Protein AF-A0A1V4XGY5-F1 (afdb_monomer_lite)

Structure (mmCIF, N/CA/C/O backbone):
data_AF-A0A1V4XGY5-F1
#
_entry.id   AF-A0A1V4XGY5-F1
#
loop_
_atom_site.group_PDB
_atom_site.id
_atom_site.type_symbol
_atom_site.label_atom_id
_atom_site.label_alt_id
_atom_site.label_comp_id
_atom_site.label_asym_id
_atom_site.label_entity_id
_atom_site.label_seq_id
_atom_site.pdbx_PDB_ins_code
_atom_site.Cartn_x
_atom_site.Cartn_y
_atom_site.Cartn_z
_atom_site.occupancy
_atom_site.B_iso_or_equiv
_atom_site.auth_seq_id
_atom_site.auth_comp_id
_atom_site.auth_asym_id
_atom_site.auth_atom_id
_atom_site.pdbx_PDB_model_num
ATOM 1 N N . MET A 1 1 ? 1.115 3.951 12.402 1.00 77.88 1 MET A N 1
ATOM 2 C CA . MET A 1 1 ? 0.364 2.744 11.988 1.00 77.88 1 MET A CA 1
ATOM 3 C C . MET A 1 1 ? 0.975 2.189 10.711 1.00 77.88 1 MET A C 1
ATOM 5 O O . MET A 1 1 ? 1.330 2.990 9.854 1.00 77.88 1 MET A O 1
ATOM 9 N N . LYS A 1 2 ? 1.135 0.865 10.596 1.00 86.25 2 LYS A N 1
ATOM 10 C CA . LYS A 1 2 ? 1.760 0.230 9.428 1.00 86.25 2 LYS A CA 1
ATOM 11 C C . LYS A 1 2 ? 0.761 -0.618 8.649 1.00 86.25 2 LYS A C 1
ATOM 13 O O . LYS A 1 2 ? -0.132 -1.211 9.249 1.00 86.25 2 LYS A O 1
ATOM 18 N N . PHE A 1 3 ? 0.953 -0.701 7.340 1.00 89.75 3 PHE A N 1
ATOM 19 C CA . PHE A 1 3 ? 0.213 -1.589 6.454 1.00 89.75 3 PHE A CA 1
ATOM 20 C C . PHE A 1 3 ? 1.176 -2.404 5.587 1.00 89.75 3 PHE A C 1
ATOM 22 O O . PHE A 1 3 ? 2.357 -2.079 5.446 1.00 89.75 3 PHE A O 1
ATOM 29 N N . ARG A 1 4 ? 0.654 -3.487 5.018 1.00 91.75 4 ARG A N 1
ATOM 30 C CA . ARG A 1 4 ? 1.316 -4.278 3.983 1.00 91.75 4 ARG A CA 1
ATOM 31 C C . ARG A 1 4 ? 0.503 -4.132 2.710 1.00 91.75 4 ARG A C 1
ATOM 33 O O . ARG A 1 4 ? -0.719 -4.268 2.755 1.00 91.75 4 ARG A O 1
ATOM 40 N N . PHE A 1 5 ? 1.182 -3.853 1.608 1.00 90.75 5 PHE A N 1
ATOM 41 C CA . PHE A 1 5 ? 0.545 -3.812 0.305 1.00 90.75 5 PHE A CA 1
ATOM 42 C C . PHE A 1 5 ? 0.233 -5.238 -0.159 1.00 90.75 5 PHE A C 1
ATOM 44 O O . PHE A 1 5 ? 1.058 -6.141 -0.018 1.00 90.75 5 PHE A O 1
ATOM 51 N N . VAL A 1 6 ? -0.976 -5.442 -0.673 1.00 91.19 6 VAL A N 1
ATOM 52 C CA . VAL A 1 6 ? -1.413 -6.708 -1.263 1.00 91.19 6 VAL A CA 1
ATOM 53 C C . VAL A 1 6 ? -1.925 -6.365 -2.655 1.00 91.19 6 VAL A C 1
ATOM 55 O O . VAL A 1 6 ? -2.955 -5.700 -2.741 1.00 91.19 6 VAL A O 1
ATOM 58 N N . PRO A 1 7 ? -1.205 -6.735 -3.723 1.00 90.44 7 PRO A N 1
ATOM 59 C CA . PRO A 1 7 ? -1.640 -6.421 -5.069 1.00 90.44 7 PRO A CA 1
ATOM 60 C C . PRO A 1 7 ? -2.782 -7.347 -5.491 1.00 90.44 7 PRO A C 1
ATOM 62 O O . PRO A 1 7 ? -2.777 -8.536 -5.172 1.00 90.44 7 PRO A O 1
ATOM 65 N N . ASP A 1 8 ? -3.714 -6.816 -6.275 1.00 88.12 8 ASP A N 1
ATOM 66 C CA . ASP A 1 8 ? -4.773 -7.609 -6.912 1.00 88.12 8 ASP A CA 1
ATOM 67 C C . ASP A 1 8 ? -4.277 -8.346 -8.174 1.00 88.12 8 ASP A C 1
ATOM 69 O O . ASP A 1 8 ? -4.992 -9.163 -8.750 1.00 88.12 8 ASP A O 1
ATOM 73 N N . GLY A 1 9 ? -3.039 -8.077 -8.608 1.00 86.62 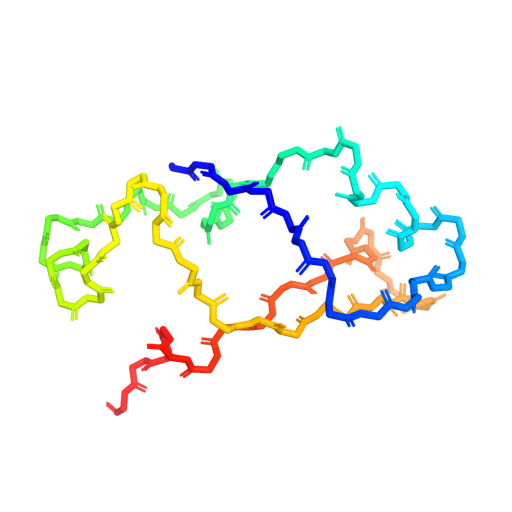9 GLY A N 1
ATOM 74 C CA . GLY A 1 9 ? -2.424 -8.665 -9.797 1.00 86.62 9 GLY A CA 1
ATOM 75 C C . GLY A 1 9 ? -0.895 -8.661 -9.757 1.00 86.62 9 GLY A C 1
ATOM 76 O O . GLY A 1 9 ? -0.270 -8.427 -8.723 1.00 86.62 9 GLY A O 1
ATOM 77 N N . THR A 1 10 ? -0.269 -8.939 -10.899 1.00 85.94 10 THR A N 1
ATOM 78 C CA . THR A 1 10 ? 1.195 -8.982 -11.007 1.00 85.94 10 THR A CA 1
ATOM 79 C C . THR A 1 10 ? 1.799 -7.586 -10.867 1.00 85.94 10 THR A C 1
ATOM 81 O O . THR A 1 10 ? 1.408 -6.661 -11.572 1.00 85.94 10 THR A O 1
ATOM 84 N N . VAL A 1 11 ? 2.797 -7.448 -9.990 1.00 84.56 11 VAL A N 1
ATOM 85 C CA . VAL A 1 11 ? 3.586 -6.217 -9.844 1.00 84.56 11 VAL A CA 1
ATOM 86 C C . VAL A 1 11 ? 4.878 -6.330 -10.647 1.00 84.56 11 VAL A C 1
ATOM 88 O O . VAL A 1 11 ? 5.659 -7.273 -10.480 1.00 84.56 11 VAL A O 1
ATOM 91 N N . GLU A 1 12 ? 5.121 -5.345 -11.505 1.00 82.88 12 GLU A N 1
ATOM 92 C CA . GLU A 1 12 ? 6.295 -5.296 -12.372 1.00 82.88 12 GLU A CA 1
ATOM 93 C C . GLU A 1 12 ? 7.438 -4.455 -11.785 1.00 82.88 12 GLU A C 1
ATOM 95 O O . GLU A 1 12 ? 7.256 -3.605 -10.910 1.00 82.88 12 GLU A O 1
ATOM 100 N N . GLY A 1 13 ? 8.649 -4.701 -12.292 1.00 81.94 13 GLY A N 1
ATOM 101 C CA . GLY A 1 13 ? 9.856 -3.968 -11.915 1.00 81.94 13 GLY A CA 1
ATOM 102 C C . GLY A 1 13 ? 10.430 -4.333 -10.532 1.00 81.94 13 GLY A C 1
ATOM 103 O O . GLY A 1 13 ? 9.723 -4.814 -9.645 1.00 81.94 13 GLY A O 1
ATOM 104 N N . PRO A 1 14 ? 11.740 -4.117 -10.316 1.00 82.69 14 PRO A N 1
ATOM 105 C CA . PRO A 1 14 ? 12.408 -4.488 -9.066 1.00 82.69 14 PRO A CA 1
ATOM 106 C C . PRO A 1 14 ? 11.880 -3.697 -7.860 1.00 82.69 14 PRO A C 1
ATOM 108 O O . PRO A 1 14 ? 11.665 -4.262 -6.789 1.00 82.69 14 PRO A O 1
ATOM 111 N N . LEU A 1 15 ? 11.606 -2.402 -8.044 1.00 81.06 15 LEU A N 1
ATOM 112 C CA . LEU A 1 15 ? 11.087 -1.536 -6.984 1.00 81.06 15 LEU A CA 1
ATOM 113 C C . LEU A 1 15 ? 9.669 -1.936 -6.566 1.00 81.06 15 LEU A C 1
ATOM 115 O O . LEU A 1 15 ? 9.415 -2.069 -5.372 1.00 81.06 15 LEU A O 1
ATOM 119 N N . GLY A 1 16 ? 8.781 -2.206 -7.528 1.00 83.12 16 GLY A N 1
ATOM 120 C CA . GLY A 1 16 ? 7.428 -2.686 -7.254 1.00 83.12 16 GLY A CA 1
ATOM 121 C C . GLY A 1 16 ? 7.438 -4.020 -6.509 1.00 83.12 16 GLY A C 1
ATOM 122 O O . GLY A 1 16 ? 6.806 -4.141 -5.462 1.00 83.12 16 GLY A O 1
ATOM 123 N N . LYS A 1 17 ? 8.231 -4.996 -6.967 1.00 85.75 17 LYS A N 1
ATOM 124 C CA . LYS A 1 17 ? 8.361 -6.302 -6.296 1.00 85.75 17 LYS A CA 1
ATOM 125 C C . LYS A 1 17 ? 8.859 -6.179 -4.856 1.00 85.75 17 LYS A C 1
ATOM 127 O O . LYS A 1 17 ? 8.314 -6.836 -3.975 1.00 85.75 17 LYS A O 1
ATOM 132 N N . SER A 1 18 ? 9.805 -5.274 -4.592 1.00 85.12 18 SER A N 1
ATOM 133 C CA . SER A 1 18 ? 10.307 -5.031 -3.230 1.00 85.12 18 SER A CA 1
ATOM 134 C C . SER A 1 18 ? 9.229 -4.541 -2.252 1.00 85.12 18 SER A C 1
ATOM 136 O O . SER A 1 18 ? 9.404 -4.649 -1.039 1.00 85.12 18 SER A O 1
ATOM 138 N N . THR A 1 19 ? 8.103 -4.007 -2.744 1.00 86.12 19 THR A N 1
ATOM 139 C CA . THR A 1 19 ? 6.998 -3.567 -1.878 1.00 86.12 19 THR A CA 1
ATOM 140 C C . THR A 1 19 ? 6.231 -4.728 -1.249 1.00 86.12 19 THR A C 1
ATOM 142 O O . THR A 1 19 ? 5.629 -4.549 -0.194 1.00 86.12 19 THR A O 1
ATOM 145 N N . LEU A 1 20 ? 6.289 -5.925 -1.840 1.00 86.75 20 LEU A N 1
ATOM 146 C CA . LEU A 1 20 ? 5.549 -7.101 -1.369 1.00 86.75 20 LEU A CA 1
ATOM 147 C C . LEU A 1 20 ? 6.119 -7.676 -0.066 1.00 86.75 20 LEU A C 1
ATOM 149 O O . LEU A 1 20 ? 5.396 -8.292 0.715 1.00 86.75 20 LEU A O 1
ATOM 153 N N . GLU A 1 21 ? 7.405 -7.440 0.184 1.00 87.56 21 GLU A N 1
ATOM 154 C CA . GLU A 1 21 ? 8.136 -7.958 1.345 1.00 87.56 21 GLU A CA 1
ATOM 155 C C . GLU A 1 21 ? 8.245 -6.928 2.480 1.00 87.56 21 GLU A C 1
ATOM 157 O O . GLU A 1 21 ? 8.809 -7.207 3.538 1.00 87.56 21 GLU A O 1
ATOM 162 N N . ARG A 1 22 ? 7.718 -5.713 2.277 1.00 87.69 22 ARG A N 1
ATOM 163 C CA . ARG A 1 22 ? 7.905 -4.578 3.187 1.00 87.69 22 ARG A CA 1
ATOM 164 C C . ARG A 1 22 ? 6.589 -4.121 3.798 1.00 87.69 22 ARG A C 1
ATOM 166 O O . ARG A 1 22 ? 5.512 -4.225 3.218 1.00 87.69 22 ARG A O 1
ATOM 173 N N . THR A 1 23 ? 6.698 -3.566 4.998 1.00 88.12 23 THR A N 1
ATOM 174 C CA . THR A 1 23 ? 5.613 -2.817 5.635 1.00 88.12 23 THR A CA 1
ATOM 175 C C . THR A 1 23 ? 5.871 -1.328 5.504 1.0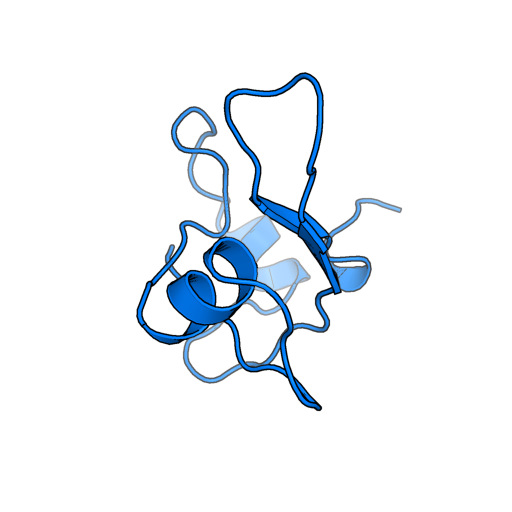0 88.12 23 THR A C 1
ATOM 177 O O . THR A 1 23 ? 7.003 -0.887 5.711 1.00 88.12 23 THR A O 1
ATOM 180 N N . PHE A 1 24 ? 4.816 -0.565 5.260 1.00 86.69 24 PHE A N 1
ATOM 181 C CA . PHE A 1 24 ? 4.874 0.878 5.070 1.00 86.69 24 PHE A CA 1
ATOM 182 C C . PHE A 1 24 ? 4.083 1.586 6.159 1.00 86.69 24 PHE A C 1
ATOM 184 O O . PHE A 1 24 ? 3.097 1.052 6.672 1.00 86.69 24 PHE A O 1
ATOM 191 N N . SER A 1 25 ? 4.521 2.784 6.527 1.00 83.69 25 SER A N 1
ATOM 192 C CA . SER A 1 25 ? 3.723 3.672 7.365 1.00 83.69 25 SER A CA 1
ATOM 193 C C . SER A 1 25 ? 2.547 4.194 6.539 1.00 83.69 25 SER A C 1
ATOM 195 O O . SER A 1 25 ? 2.734 4.613 5.402 1.00 83.69 25 SER A O 1
ATOM 197 N N . LEU A 1 26 ? 1.330 4.137 7.093 1.00 77.94 26 LEU A N 1
ATOM 198 C CA . LEU A 1 26 ? 0.138 4.691 6.428 1.00 77.94 26 LEU A CA 1
ATOM 199 C C . LEU A 1 26 ? 0.234 6.215 6.270 1.00 77.94 26 LEU A C 1
ATOM 201 O O . LEU A 1 26 ? -0.365 6.777 5.363 1.00 77.94 26 LEU A O 1
ATOM 205 N N . LEU A 1 27 ? 0.998 6.857 7.153 1.00 70.81 27 LEU A N 1
ATOM 206 C CA . LEU A 1 27 ? 1.322 8.273 7.086 1.00 70.81 27 LEU A CA 1
ATOM 207 C C . LEU A 1 27 ? 2.806 8.461 6.756 1.00 70.81 27 LEU A C 1
ATOM 209 O O . LEU A 1 27 ? 3.616 7.607 7.140 1.00 70.81 27 LEU A O 1
ATOM 213 N N . PRO A 1 28 ? 3.181 9.574 6.108 1.00 65.88 28 PRO A N 1
ATOM 214 C CA . PRO A 1 28 ? 4.573 9.983 5.974 1.00 65.88 28 PRO A CA 1
ATOM 215 C C . PRO A 1 28 ? 5.269 10.063 7.341 1.00 65.88 28 PRO A C 1
ATOM 217 O O . PRO A 1 28 ? 4.671 10.498 8.322 1.00 65.88 28 PRO A O 1
ATOM 220 N N . ASP A 1 29 ? 6.558 9.711 7.410 1.00 58.44 29 ASP A N 1
ATOM 221 C CA . ASP A 1 29 ? 7.347 9.666 8.661 1.00 58.44 29 ASP A CA 1
ATOM 222 C C . ASP A 1 29 ? 7.430 11.005 9.431 1.00 58.44 29 ASP A C 1
ATOM 224 O O . ASP A 1 29 ? 7.907 11.035 10.564 1.00 58.44 29 ASP A O 1
ATOM 228 N N . ARG A 1 30 ? 6.985 12.120 8.835 1.00 55.78 30 ARG A N 1
ATOM 229 C CA . ARG A 1 30 ? 6.978 13.460 9.450 1.00 55.78 30 ARG A CA 1
ATOM 230 C C . ARG A 1 30 ? 5.590 13.978 9.819 1.00 55.78 30 ARG A C 1
ATOM 232 O O . ARG A 1 30 ? 5.489 15.094 10.323 1.00 55.78 30 ARG A O 1
ATOM 239 N N . GLU A 1 31 ? 4.539 13.206 9.573 1.00 65.88 31 GLU A N 1
ATOM 240 C CA . GLU A 1 31 ? 3.185 13.597 9.949 1.00 65.88 31 GLU A CA 1
ATOM 241 C C . GLU A 1 31 ? 2.833 13.094 11.346 1.00 65.88 31 GLU A C 1
ATOM 243 O O . GLU A 1 31 ? 3.253 12.020 11.788 1.00 65.88 31 GLU A O 1
ATOM 248 N N . THR A 1 32 ? 2.048 13.899 12.061 1.00 69.19 32 THR A N 1
ATOM 249 C CA . THR A 1 32 ? 1.449 13.487 13.326 1.00 69.19 32 THR A CA 1
ATOM 250 C C . THR A 1 32 ? 0.651 12.201 13.092 1.00 69.19 32 THR A C 1
ATOM 252 O O . THR A 1 32 ? -0.082 12.127 12.104 1.00 69.19 32 THR A O 1
ATOM 255 N N . PRO A 1 33 ? 0.771 11.180 13.964 1.00 70.00 33 PRO A N 1
ATOM 256 C CA . PRO A 1 33 ? -0.067 9.989 13.891 1.00 70.00 33 PRO A CA 1
ATOM 257 C C . PRO A 1 33 ? -1.542 10.372 13.731 1.00 70.00 33 PRO A C 1
ATOM 259 O O . PRO A 1 33 ? -1.955 11.384 14.306 1.00 70.00 33 PRO A O 1
ATOM 262 N N . PRO A 1 34 ? -2.342 9.582 12.992 1.00 74.31 34 PRO A N 1
ATOM 263 C CA . PRO A 1 34 ? -3.720 9.956 12.757 1.00 74.31 34 PRO A CA 1
ATOM 264 C C . PRO A 1 34 ? -4.429 9.980 14.104 1.00 74.31 34 PRO A C 1
ATOM 266 O O . PRO A 1 34 ? -4.251 9.071 14.925 1.00 74.31 34 PRO A O 1
ATOM 269 N N . ASP A 1 35 ? -5.197 11.036 14.341 1.00 81.19 35 ASP A N 1
ATOM 270 C CA . ASP A 1 35 ? -5.972 11.136 15.560 1.00 81.19 35 ASP A CA 1
ATOM 271 C C . ASP A 1 35 ? -7.065 10.059 15.590 1.00 81.19 35 ASP A C 1
ATOM 273 O O . ASP A 1 35 ? -7.362 9.357 14.613 1.00 81.19 35 ASP A O 1
ATOM 277 N N . ARG A 1 36 ? -7.670 9.896 16.764 1.00 82.88 36 ARG A N 1
ATOM 278 C CA . ARG A 1 36 ? -8.730 8.909 16.955 1.00 82.88 36 ARG A CA 1
ATOM 279 C C . ARG A 1 36 ? -9.905 9.145 15.999 1.00 82.88 36 ARG A C 1
ATOM 281 O O . ARG A 1 36 ? -10.469 8.175 15.502 1.00 82.88 36 ARG A O 1
ATOM 288 N N . ALA A 1 37 ? -10.224 10.405 15.701 1.00 83.75 37 ALA A N 1
ATOM 289 C CA . ALA A 1 37 ? -11.305 10.769 14.794 1.00 83.75 37 ALA A CA 1
ATOM 290 C C . ALA A 1 37 ? -11.036 10.295 13.356 1.00 83.75 37 ALA A C 1
ATOM 292 O O . ALA A 1 37 ? -11.939 9.764 12.715 1.00 83.75 37 ALA A O 1
ATOM 293 N N . PHE A 1 38 ? -9.804 10.413 12.855 1.00 82.88 38 PHE A N 1
ATOM 294 C CA . PHE A 1 38 ? -9.404 9.889 11.549 1.00 82.88 38 PHE A CA 1
ATOM 295 C C . PHE A 1 38 ? -9.490 8.361 11.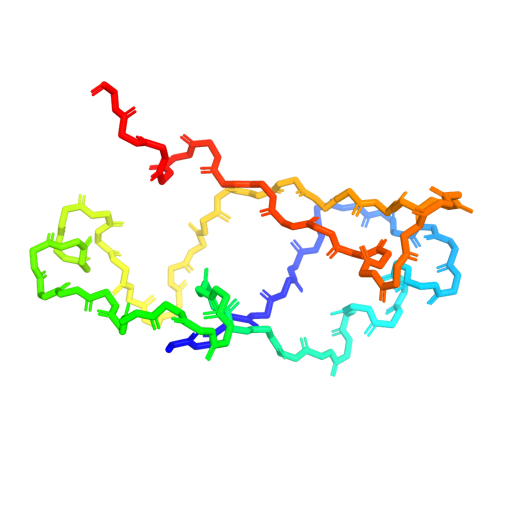505 1.00 82.88 38 PHE A C 1
ATOM 297 O O . PHE A 1 38 ? -10.049 7.792 10.564 1.00 82.88 38 PHE A O 1
ATOM 304 N N . ILE A 1 39 ? -8.980 7.692 12.545 1.00 85.50 39 ILE A N 1
ATOM 305 C CA . ILE A 1 39 ? -9.037 6.229 12.661 1.00 85.50 39 ILE A CA 1
ATOM 306 C C . ILE A 1 39 ? -10.490 5.744 12.649 1.00 85.50 39 ILE A C 1
ATOM 308 O O . ILE A 1 39 ? -10.805 4.802 11.928 1.00 85.50 39 ILE A O 1
ATOM 312 N N . GLU A 1 40 ? -11.380 6.388 13.403 1.00 87.12 40 GLU A N 1
ATOM 313 C CA . GLU A 1 40 ? -12.799 6.025 13.470 1.00 87.12 40 GLU A CA 1
ATOM 314 C C . GLU A 1 40 ? -13.539 6.361 12.168 1.00 87.12 40 GLU A C 1
ATOM 316 O O . GLU A 1 40 ? -14.255 5.511 11.639 1.00 87.12 40 GLU A O 1
ATOM 321 N N . ARG A 1 41 ? -13.314 7.550 11.590 1.00 84.25 41 ARG A N 1
ATOM 322 C CA . ARG A 1 41 ? -13.959 8.009 10.345 1.00 84.25 41 ARG A CA 1
ATOM 323 C C . ARG A 1 41 ? -13.710 7.065 9.175 1.00 84.25 41 ARG A C 1
ATOM 325 O O . ARG A 1 41 ? -14.630 6.768 8.417 1.00 84.25 41 ARG A O 1
ATOM 332 N N . PHE A 1 42 ? -12.467 6.621 9.011 1.00 83.31 42 PHE A N 1
ATOM 333 C CA . PHE A 1 42 ? -12.079 5.702 7.939 1.00 83.31 42 PHE A CA 1
ATOM 334 C C . PHE A 1 42 ? -12.083 4.238 8.393 1.00 83.31 42 PHE A C 1
ATOM 336 O O . PHE A 1 42 ? -11.761 3.328 7.619 1.00 83.31 42 PHE A O 1
ATOM 343 N N . ASP A 1 43 ? -12.501 4.003 9.638 1.00 86.62 43 ASP A N 1
ATOM 344 C CA . ASP A 1 43 ? -12.642 2.698 10.260 1.00 86.62 43 ASP A CA 1
ATOM 345 C C . ASP A 1 43 ? -11.355 1.858 10.110 1.00 86.62 43 ASP A C 1
ATOM 347 O O . ASP A 1 43 ? -11.339 0.721 9.649 1.00 86.62 43 ASP A O 1
ATOM 351 N N . ILE A 1 44 ? -10.221 2.476 10.418 1.00 86.56 44 ILE A N 1
ATOM 352 C CA . ILE A 1 44 ? -8.891 1.921 10.208 1.00 86.56 44 ILE A CA 1
ATOM 353 C C . ILE A 1 44 ? -8.580 0.927 11.335 1.00 86.56 44 ILE A C 1
ATOM 355 O O . ILE A 1 44 ? -8.350 1.308 12.481 1.00 86.56 44 ILE A O 1
ATOM 359 N N . ARG A 1 45 ? -8.560 -0.372 11.017 1.00 87.44 45 ARG A N 1
ATOM 360 C CA . ARG A 1 45 ? -8.345 -1.458 11.991 1.00 87.44 45 ARG A CA 1
ATOM 361 C C . ARG A 1 45 ? -7.481 -2.583 11.407 1.00 87.44 45 ARG A C 1
ATOM 363 O O . ARG A 1 45 ? -7.488 -2.777 10.188 1.00 87.44 45 ARG A O 1
ATOM 370 N N . PRO A 1 46 ? -6.744 -3.350 12.237 1.00 87.75 46 PRO A N 1
ATOM 371 C CA . PRO A 1 46 ? -6.017 -4.528 11.770 1.00 87.75 46 PRO A CA 1
ATOM 372 C C . PRO A 1 46 ? -6.930 -5.490 11.001 1.00 87.75 46 PRO A C 1
ATOM 374 O O . PRO A 1 46 ? -8.045 -5.772 11.429 1.00 87.75 46 PRO A O 1
ATOM 377 N N . GLY A 1 47 ? -6.458 -5.982 9.855 1.00 88.75 47 GLY A N 1
ATOM 378 C CA . GLY A 1 47 ? -7.216 -6.892 8.989 1.00 88.75 47 GLY A CA 1
ATOM 379 C C . GLY A 1 47 ? -8.144 -6.208 7.981 1.00 88.75 47 GLY A C 1
ATOM 380 O O . GLY A 1 47 ? -8.523 -6.844 6.998 1.00 88.75 47 GLY A O 1
ATOM 381 N N . LYS A 1 48 ? -8.457 -4.915 8.143 1.00 88.75 48 LYS A N 1
ATOM 382 C CA . LYS A 1 48 ? -9.206 -4.174 7.125 1.00 88.75 48 LYS A CA 1
ATOM 383 C C . LYS A 1 48 ? -8.354 -3.958 5.875 1.00 88.75 48 LYS A C 1
ATOM 385 O O . LYS A 1 48 ? -7.192 -3.562 5.966 1.00 88.75 48 LYS A O 1
ATOM 390 N N . ARG A 1 49 ? -8.954 -4.174 4.703 1.00 88.94 49 ARG A N 1
ATOM 391 C CA . ARG A 1 49 ? -8.368 -3.807 3.409 1.00 88.94 49 ARG A CA 1
ATOM 392 C C . ARG A 1 49 ? -8.858 -2.425 2.998 1.00 88.94 49 ARG A C 1
ATOM 394 O O . ARG A 1 49 ? -10.057 -2.162 3.026 1.00 88.94 49 ARG A O 1
ATOM 401 N N . LEU A 1 50 ? -7.920 -1.563 2.627 1.00 87.94 50 LEU A N 1
ATOM 402 C CA . LEU A 1 50 ? -8.195 -0.250 2.057 1.00 87.94 50 LEU A CA 1
ATOM 403 C C . LEU A 1 50 ? -7.790 -0.289 0.580 1.00 87.94 50 LEU A C 1
ATOM 405 O O . LEU A 1 50 ? -6.657 -0.693 0.304 1.00 87.94 50 LEU A O 1
ATOM 409 N N . PRO A 1 51 ? -8.677 0.095 -0.356 1.00 89.38 51 PRO A N 1
ATOM 410 C CA . PRO A 1 51 ? -8.314 0.229 -1.760 1.00 89.38 51 PRO A CA 1
ATOM 411 C C . PRO A 1 51 ? -7.155 1.211 -1.915 1.00 89.38 51 PRO A C 1
ATOM 413 O O . PRO A 1 51 ? -7.179 2.302 -1.339 1.00 89.38 51 PRO A O 1
ATOM 416 N N . CYS A 1 52 ? -6.142 0.813 -2.675 1.00 89.06 52 CYS 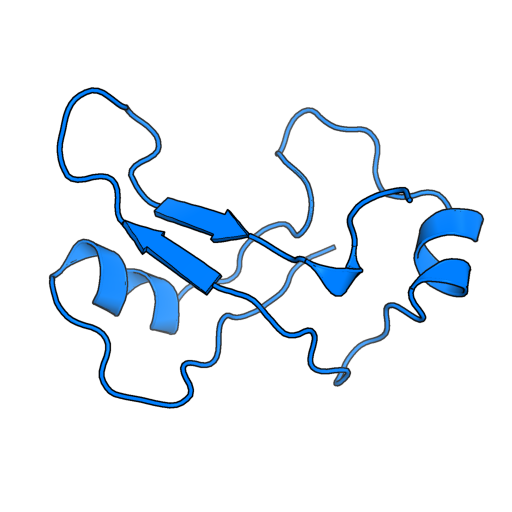A N 1
ATOM 417 C CA . CYS A 1 52 ? -4.940 1.605 -2.866 1.00 89.06 52 CYS A CA 1
ATOM 418 C C . CYS A 1 52 ? -4.359 1.387 -4.258 1.00 89.06 52 CYS A C 1
ATOM 420 O O . CYS A 1 52 ? -4.353 0.262 -4.755 1.00 89.06 52 CYS A O 1
ATOM 422 N N . THR A 1 53 ? -3.811 2.449 -4.842 1.00 89.69 53 THR A N 1
ATOM 423 C CA . THR A 1 53 ? -3.019 2.372 -6.069 1.00 89.69 53 THR A CA 1
ATOM 424 C C . THR A 1 53 ? -1.538 2.535 -5.741 1.00 89.69 53 THR A C 1
ATOM 426 O O . THR A 1 53 ? -1.128 3.541 -5.158 1.00 89.69 53 THR A O 1
ATOM 429 N N . LEU A 1 54 ? -0.727 1.548 -6.131 1.00 88.69 54 LEU A N 1
ATOM 430 C CA . LEU A 1 54 ? 0.731 1.622 -6.067 1.00 88.69 54 LEU A CA 1
ATOM 431 C C . LEU A 1 54 ? 1.262 2.334 -7.315 1.00 88.69 54 LEU A C 1
ATOM 433 O O . LEU A 1 54 ? 1.157 1.813 -8.423 1.00 88.69 54 LEU A O 1
ATOM 437 N N . ASN A 1 55 ? 1.893 3.489 -7.123 1.00 87.12 55 ASN A N 1
ATOM 438 C CA . ASN A 1 55 ? 2.573 4.232 -8.175 1.00 87.12 55 ASN A CA 1
ATOM 439 C C . ASN A 1 55 ? 4.089 4.108 -8.001 1.00 87.12 55 ASN A C 1
ATOM 441 O O . ASN A 1 55 ? 4.633 4.451 -6.949 1.00 87.12 55 ASN A O 1
ATOM 445 N N . VAL A 1 56 ? 4.777 3.638 -9.044 1.00 85.19 56 VAL A N 1
ATOM 446 C CA . VAL A 1 56 ? 6.243 3.554 -9.070 1.00 85.19 56 VAL A CA 1
ATOM 447 C C . VAL A 1 56 ? 6.785 4.684 -9.933 1.00 85.19 56 VAL A C 1
ATOM 449 O O . VAL A 1 56 ? 6.639 4.675 -11.154 1.00 85.19 56 VAL A O 1
ATOM 452 N N . ILE A 1 57 ? 7.421 5.667 -9.302 1.00 81.44 57 ILE A N 1
ATOM 453 C CA . ILE A 1 57 ? 8.032 6.786 -10.010 1.00 81.44 57 ILE A CA 1
ATOM 454 C C . ILE A 1 57 ? 9.432 6.380 -10.459 1.00 81.44 57 ILE A C 1
ATOM 456 O O . ILE A 1 57 ? 10.322 6.118 -9.653 1.00 81.44 57 ILE A O 1
ATOM 460 N N . THR A 1 58 ? 9.628 6.343 -11.774 1.00 74.00 58 THR A N 1
ATOM 461 C CA . THR A 1 58 ? 10.863 5.862 -12.409 1.00 74.00 58 THR A CA 1
ATOM 462 C C . THR A 1 58 ? 11.860 6.972 -12.747 1.00 74.00 58 THR A C 1
ATOM 464 O O . THR A 1 58 ? 12.987 6.675 -13.142 1.00 74.00 58 THR A O 1
ATOM 467 N N . ARG A 1 59 ? 11.488 8.253 -12.594 1.00 74.31 59 ARG A N 1
ATOM 468 C CA . ARG A 1 59 ? 12.356 9.411 -12.869 1.00 74.31 59 ARG A CA 1
ATOM 469 C C . ARG A 1 59 ? 12.122 10.552 -11.877 1.00 74.31 59 ARG A C 1
ATOM 471 O O . ARG A 1 59 ? 10.983 10.888 -11.582 1.00 74.31 59 ARG A O 1
ATOM 478 N N . GLY A 1 60 ? 13.208 11.190 -11.433 1.00 67.19 60 GLY A N 1
ATOM 479 C CA . GLY A 1 60 ? 13.169 12.517 -10.803 1.00 67.19 60 GLY A CA 1
ATOM 480 C C . GLY A 1 60 ? 12.852 12.587 -9.305 1.00 67.19 60 GLY A C 1
ATOM 481 O O . GLY A 1 60 ? 12.651 13.689 -8.808 1.00 67.19 60 GLY A O 1
ATOM 482 N N . THR A 1 61 ? 12.809 11.474 -8.562 1.00 67.94 61 THR A N 1
ATOM 483 C CA . THR A 1 61 ? 12.538 11.522 -7.110 1.00 67.94 61 THR A CA 1
ATOM 484 C C . THR A 1 61 ? 13.345 10.483 -6.330 1.00 67.94 61 THR A C 1
ATOM 486 O O . THR A 1 61 ? 13.663 9.407 -6.835 1.00 67.94 61 THR A O 1
ATOM 489 N N . CYS A 1 62 ? 13.668 10.817 -5.077 1.00 69.56 62 CYS A N 1
ATOM 490 C CA . CYS A 1 62 ? 14.283 9.914 -4.103 1.00 69.56 62 CYS A CA 1
ATOM 491 C C . CYS A 1 62 ? 13.265 9.001 -3.391 1.00 69.56 62 CYS A C 1
ATOM 493 O O . CYS A 1 62 ? 13.659 8.123 -2.626 1.00 69.56 62 CYS A O 1
ATOM 495 N N . THR A 1 63 ? 11.964 9.183 -3.645 1.00 66.19 63 THR A N 1
ATOM 496 C CA . THR A 1 63 ? 10.865 8.367 -3.110 1.00 66.19 63 THR A CA 1
ATOM 497 C C . THR A 1 63 ? 10.127 7.713 -4.278 1.00 66.19 63 THR A C 1
ATOM 499 O O . THR A 1 63 ? 9.094 8.209 -4.730 1.00 66.19 63 THR A O 1
ATOM 502 N N . PRO A 1 64 ? 10.664 6.609 -4.819 1.00 77.00 64 PRO A N 1
ATOM 503 C CA . PRO A 1 64 ? 10.171 6.044 -6.068 1.00 77.00 64 PRO A CA 1
ATOM 504 C C . PRO A 1 64 ? 8.871 5.245 -5.904 1.00 77.00 64 PRO A C 1
ATOM 506 O O . PRO A 1 64 ? 8.383 4.693 -6.880 1.00 77.00 64 PRO A O 1
ATOM 509 N N . ILE A 1 65 ? 8.321 5.141 -4.693 1.00 85.44 65 ILE A N 1
ATOM 510 C CA . ILE A 1 65 ? 7.109 4.380 -4.385 1.00 85.44 65 ILE A CA 1
ATOM 511 C C . ILE A 1 65 ? 6.109 5.305 -3.693 1.00 85.44 65 ILE A C 1
ATOM 513 O O . ILE A 1 65 ? 6.430 5.879 -2.653 1.00 85.44 65 ILE A O 1
ATOM 517 N N . LEU A 1 66 ? 4.900 5.406 -4.243 1.00 85.88 66 LEU A N 1
ATOM 518 C CA . LEU A 1 66 ? 3.778 6.140 -3.663 1.00 85.88 66 LEU A CA 1
ATOM 519 C C . LEU A 1 66 ? 2.542 5.248 -3.575 1.00 85.88 66 LEU A C 1
ATOM 521 O O . LEU A 1 66 ? 2.251 4.477 -4.489 1.00 85.88 66 LEU A O 1
ATOM 525 N N . PHE A 1 67 ? 1.799 5.404 -2.485 1.00 87.62 67 PHE A N 1
ATOM 526 C CA . PHE A 1 67 ? 0.530 4.729 -2.249 1.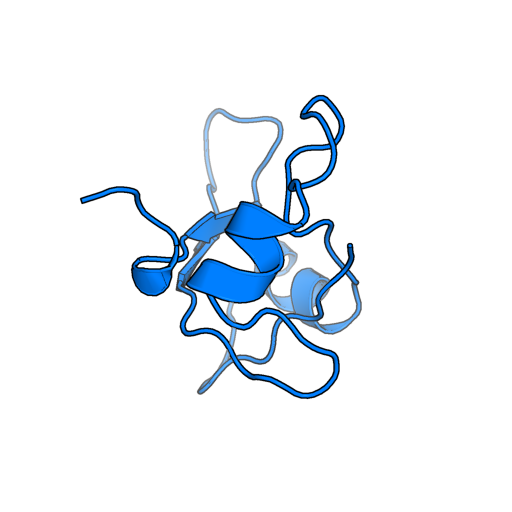00 87.62 67 PHE A CA 1
ATOM 527 C C . PHE A 1 67 ? -0.580 5.771 -2.232 1.00 87.62 67 PHE A C 1
ATOM 529 O O . PHE A 1 67 ? -0.596 6.638 -1.361 1.00 87.62 67 PHE A O 1
ATOM 536 N N . ASP A 1 68 ? -1.487 5.688 -3.197 1.00 87.31 68 ASP A N 1
ATOM 537 C CA . ASP A 1 68 ? -2.660 6.553 -3.261 1.00 87.31 68 ASP A CA 1
ATOM 538 C C . ASP A 1 68 ? -3.868 5.824 -2.669 1.00 87.31 68 ASP A C 1
ATOM 540 O O . ASP A 1 68 ? -4.144 4.684 -3.045 1.00 87.31 68 ASP A O 1
ATOM 544 N N . PHE A 1 69 ? -4.568 6.458 -1.728 1.00 87.19 69 PHE A N 1
ATOM 545 C CA . PHE A 1 69 ? -5.740 5.895 -1.056 1.00 87.19 69 PHE A CA 1
ATOM 546 C C . PHE A 1 69 ? -6.958 6.798 -1.299 1.00 87.19 69 PHE A C 1
ATOM 548 O O . PHE A 1 69 ? -7.258 7.653 -0.459 1.00 87.19 69 PHE A O 1
ATOM 555 N N . PRO A 1 70 ? -7.718 6.596 -2.391 1.00 82.69 70 PRO A N 1
ATOM 556 C CA . PRO A 1 70 ? -8.853 7.457 -2.736 1.00 82.69 70 PRO A CA 1
ATOM 557 C C . PRO A 1 70 ? -9.905 7.537 -1.624 1.00 82.69 70 PRO A C 1
ATOM 559 O O . PRO A 1 70 ? -10.556 8.560 -1.429 1.00 82.69 70 PRO A O 1
ATOM 562 N N . SER A 1 71 ? -10.055 6.456 -0.853 1.00 79.62 71 SER A N 1
ATOM 563 C CA . SER A 1 71 ? -10.994 6.377 0.267 1.00 79.62 71 SER A CA 1
ATOM 564 C C . SER A 1 71 ? -10.569 7.167 1.507 1.00 79.62 71 SER A C 1
ATOM 566 O O . SER A 1 71 ? -11.380 7.289 2.419 1.00 79.62 71 SER A O 1
ATOM 568 N N . LEU A 1 72 ? -9.321 7.647 1.576 1.00 77.69 72 LEU A N 1
ATOM 569 C CA . LEU A 1 72 ? -8.777 8.426 2.697 1.00 77.69 72 LEU A CA 1
ATOM 570 C C . LEU A 1 72 ? -8.660 9.926 2.384 1.00 77.69 72 LEU A C 1
ATOM 572 O O . LEU A 1 72 ? -8.260 10.699 3.255 1.00 77.69 72 LEU A O 1
ATOM 576 N N . ALA A 1 73 ? -9.015 10.354 1.170 1.00 67.31 73 ALA A N 1
ATOM 577 C CA . ALA A 1 73 ? -9.011 11.765 0.812 1.00 67.31 73 ALA A CA 1
ATOM 578 C C . ALA A 1 73 ? -10.140 12.515 1.554 1.00 67.31 73 ALA A C 1
ATOM 580 O O . ALA A 1 73 ? -11.287 12.046 1.566 1.00 67.31 73 ALA A O 1
ATOM 581 N N . PRO A 1 74 ? -9.861 13.675 2.178 1.00 56.25 74 PRO A N 1
ATOM 582 C CA . PRO A 1 74 ? -10.923 14.555 2.644 1.00 56.25 74 PRO A CA 1
ATOM 583 C C . PRO A 1 74 ? -11.746 15.014 1.429 1.00 56.25 74 PRO A C 1
ATOM 585 O O . PRO A 1 74 ? -11.187 15.512 0.455 1.00 56.25 74 PRO A O 1
ATOM 588 N N . ARG A 1 75 ? -13.062 14.775 1.472 1.00 52.72 75 ARG A N 1
ATOM 589 C CA . ARG A 1 75 ? -14.022 15.378 0.535 1.00 52.72 75 ARG A CA 1
ATOM 590 C C . ARG A 1 75 ? -14.161 16.868 0.796 1.00 52.72 75 ARG A C 1
ATOM 592 O O . ARG A 1 75 ? -14.118 17.229 1.995 1.00 52.72 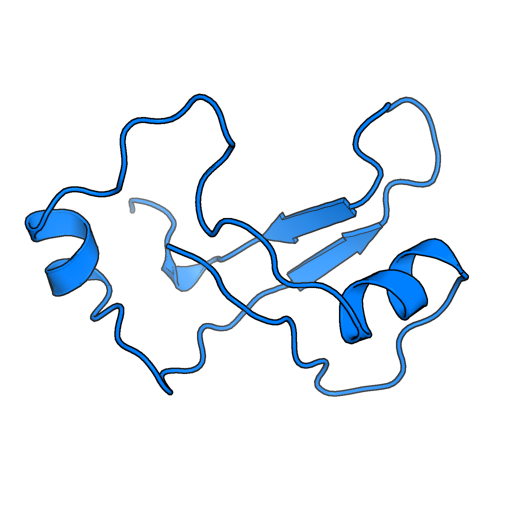75 ARG A O 1
#

Foldseek 3Di:
DKDQDDDPDDFDDPVRVVSNVDIDDPDDPPDDDDDPCLCVVLVPDPPDDFDWDWAAQPDDDPCRTDIDGPSSDDD

Secondary structure (DSSP, 8-state):
-EEE---SSPPPSHHHHHGGG-EEESS-TTSPPPPHHHHHHTT--TT-----EEEE--SS-S--EEEE-GGGS--

pLDDT: mean 81.21, std 9.19, range [52.72, 91.75]

Sequence (75 aa):
MKFRFVPDGTVEGPLGKSTLERTFSLLPDRETPPDRAFIERFDIRPGKRLPCTLNVITRGTCTPILFDFPSLAPR

Radius of gyration: 13.27 Å; chains: 1; bounding box: 28×24×30 Å